Protein AF-0000000085015291 (afdb_homodimer)

Solvent-accessible surface area (backbone atoms only — not comparable to full-atom values): 8342 Å² total; per-residue (Å²): 113,34,34,35,34,38,40,34,44,64,43,84,97,44,61,33,33,41,42,30,50,43,38,29,27,64,47,64,68,58,47,53,53,50,48,53,52,46,45,69,76,42,70,86,45,49,72,48,78,32,71,50,66,62,79,36,67,34,80,80,44,94,76,51,50,62,44,77,47,46,60,71,72,67,107,114,34,33,34,33,40,40,35,44,62,44,84,98,44,60,34,32,39,42,32,51,44,37,29,29,64,47,63,68,58,47,53,52,51,48,54,53,48,46,69,75,42,68,87,44,50,71,49,78,33,71,48,67,62,79,38,66,32,79,78,43,95,75,51,50,64,47,76,46,46,59,69,70,66,109

Sequence (150 aa):
MIQIIVNAFVEEGKETAVVEVLFASADHEKVKAKYQELKIQYPDNYLAIYDLPLDTDLSSLPHYPSVAISKEEFNMIQIIVNAFVEEGKETAVVEVLFASADHEKVKAKYQELKIQYPDNYLAIYDLPLDTDLSSLPHYPSVAISKEEFN

Foldseek 3Di:
DKKWKWKWDDPPPDQDIDIDTDDMDPDVVVVVVVQVVVCVVCVPIDMDMADDDPPDDQVVDPDGDDDDDDSVRSD/DKKWKWKWDDPPPDQDIDIDTDDMDPDVVVVVVVQVVVCVVCVPIDMDMADDDPPDDQVVDPDGDDDDDDSVRSD

Organism: Streptococcus sanguinis (strain SK36) (NCBI:txid388919)

pLDDT: mean 96.14, std 4.22, range [75.31, 98.94]

Structure (mmCI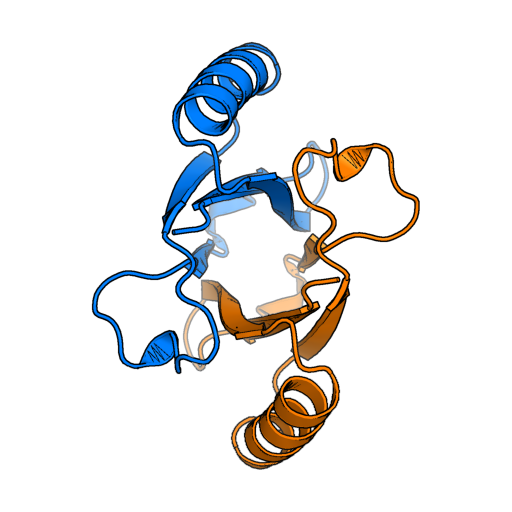F, N/CA/C/O backbone):
data_AF-0000000085015291-model_v1
#
loop_
_entity.id
_entity.type
_entity.pdbx_description
1 polymer 'Phosphoribosylaminoimidazole carboxylase'
#
loop_
_atom_site.group_PDB
_atom_site.id
_atom_site.type_symbol
_atom_site.label_atom_id
_atom_site.label_alt_id
_atom_site.label_comp_id
_atom_site.label_asym_id
_atom_site.label_entity_id
_atom_site.label_seq_id
_atom_site.pdbx_PDB_ins_code
_atom_site.Cartn_x
_atom_site.Cartn_y
_atom_site.Cartn_z
_atom_site.occupancy
_atom_site.B_iso_or_equiv
_atom_site.auth_seq_id
_atom_site.auth_comp_id
_atom_site.auth_asym_id
_atom_site.auth_atom_id
_atom_site.pdbx_PDB_model_num
ATOM 1 N N . MET A 1 1 ? 4.941 -18.094 -1.457 1 90.31 1 MET A N 1
ATOM 2 C CA . MET A 1 1 ? 4.359 -16.922 -0.796 1 90.31 1 MET A CA 1
ATOM 3 C C . MET A 1 1 ? 4.902 -15.633 -1.396 1 90.31 1 MET A C 1
ATOM 5 O O . MET A 1 1 ? 6.098 -15.516 -1.662 1 90.31 1 MET A O 1
ATOM 9 N N . ILE A 1 2 ? 4.047 -14.695 -1.753 1 97.44 2 ILE A N 1
ATOM 10 C CA . ILE A 1 2 ? 4.441 -13.453 -2.406 1 97.44 2 ILE A CA 1
ATOM 11 C C . ILE A 1 2 ? 4.863 -12.422 -1.356 1 97.44 2 ILE A C 1
ATOM 13 O O . ILE A 1 2 ? 4.293 -12.375 -0.265 1 97.44 2 ILE A O 1
ATOM 17 N N . GLN A 1 3 ? 5.875 -11.727 -1.653 1 98.62 3 GLN A N 1
ATOM 18 C CA . GLN A 1 3 ? 6.27 -10.562 -0.867 1 98.62 3 GLN A CA 1
ATOM 19 C C . GLN A 1 3 ? 6.223 -9.289 -1.706 1 98.62 3 GLN A C 1
ATOM 21 O O . GLN A 1 3 ? 6.434 -9.328 -2.92 1 98.62 3 GLN A O 1
ATOM 26 N N . ILE A 1 4 ? 5.938 -8.219 -1.014 1 98.88 4 IL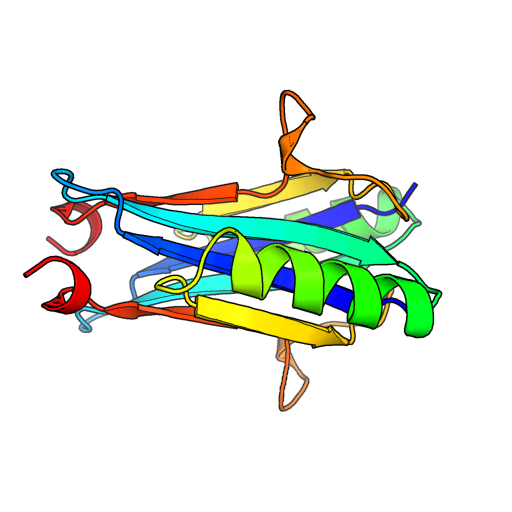E A N 1
ATOM 27 C CA . ILE A 1 4 ? 5.93 -6.922 -1.684 1 98.88 4 ILE A CA 1
ATOM 28 C C . ILE A 1 4 ? 6.863 -5.961 -0.955 1 98.88 4 ILE A C 1
ATOM 30 O O . ILE A 1 4 ? 7.168 -6.156 0.224 1 98.88 4 ILE A O 1
ATOM 34 N N . ILE A 1 5 ? 7.336 -4.961 -1.658 1 98.94 5 ILE A N 1
ATOM 35 C CA . ILE A 1 5 ? 8.086 -3.854 -1.074 1 98.94 5 ILE A CA 1
ATOM 36 C C . ILE A 1 5 ? 7.234 -2.586 -1.09 1 98.94 5 ILE A C 1
ATOM 38 O O . ILE A 1 5 ? 6.816 -2.127 -2.154 1 98.94 5 ILE A O 1
ATOM 42 N N . VAL A 1 6 ? 7.031 -2.088 0.075 1 98.88 6 VAL A N 1
ATOM 43 C CA . VAL A 1 6 ? 6.301 -0.836 0.243 1 98.88 6 VAL A CA 1
ATOM 44 C C . VAL A 1 6 ? 7.281 0.309 0.482 1 98.88 6 VAL A C 1
ATOM 46 O O . VAL A 1 6 ? 8.242 0.162 1.238 1 98.88 6 VAL A O 1
ATOM 49 N N . ASN A 1 7 ? 7.105 1.365 -0.195 1 98.75 7 ASN A N 1
ATOM 50 C CA . ASN A 1 7 ? 7.855 2.607 -0.062 1 98.75 7 ASN A CA 1
ATOM 51 C C . ASN A 1 7 ? 6.965 3.754 0.408 1 98.75 7 ASN A C 1
ATOM 53 O O . ASN A 1 7 ? 5.848 3.922 -0.085 1 98.75 7 ASN A O 1
ATOM 57 N N . ALA A 1 8 ? 7.375 4.488 1.383 1 98.38 8 ALA A N 1
ATOM 58 C CA . ALA A 1 8 ? 6.656 5.672 1.853 1 98.38 8 ALA A CA 1
ATOM 59 C C . ALA A 1 8 ? 7.605 6.852 2.035 1 98.38 8 ALA A C 1
ATOM 61 O O . ALA A 1 8 ? 8.727 6.688 2.529 1 98.38 8 ALA A O 1
ATOM 62 N N . PHE A 1 9 ? 7.145 8.008 1.61 1 97.19 9 PHE A N 1
ATOM 63 C CA . PHE A 1 9 ? 7.969 9.203 1.734 1 97.19 9 PHE A CA 1
ATOM 64 C C . PHE A 1 9 ? 7.113 10.461 1.637 1 97.19 9 PHE A C 1
ATOM 66 O O . PHE A 1 9 ? 6 10.422 1.11 1 97.19 9 PHE A O 1
ATOM 73 N N . VAL A 1 10 ? 7.672 11.5 2.191 1 95.62 10 VAL A N 1
ATOM 74 C CA . VAL A 1 10 ? 7.082 12.82 2 1 95.62 10 VAL A CA 1
ATOM 75 C C . VAL A 1 10 ? 7.773 13.531 0.837 1 95.62 10 VAL A C 1
ATOM 77 O O . VAL A 1 10 ? 9 13.617 0.798 1 95.62 10 VAL A O 1
ATOM 80 N N . GLU A 1 11 ? 6.953 13.961 -0.097 1 94.12 11 GLU A N 1
ATOM 81 C CA . GLU A 1 11 ? 7.535 14.68 -1.23 1 94.12 11 GLU A CA 1
ATOM 82 C C . GLU A 1 11 ? 8.227 15.961 -0.78 1 94.12 11 GLU A C 1
ATOM 84 O O . GLU A 1 11 ? 7.637 16.766 -0.056 1 94.12 11 GLU A O 1
ATOM 89 N N . GLU A 1 12 ? 9.422 16.031 -1.229 1 86.31 12 GLU A N 1
ATOM 90 C CA . GLU A 1 12 ? 10.195 17.203 -0.834 1 86.31 12 GLU A CA 1
ATOM 91 C C . GLU A 1 12 ? 9.523 18.484 -1.294 1 86.31 12 GLU A C 1
ATOM 93 O O . GLU A 1 12 ? 9.148 18.609 -2.461 1 86.31 12 GLU A O 1
ATOM 98 N N . GLY A 1 13 ? 9.391 19.422 -0.287 1 85.06 13 GLY A N 1
ATOM 99 C CA . GLY A 1 13 ? 8.852 20.734 -0.624 1 85.06 13 GLY A CA 1
ATOM 100 C C . GLY A 1 13 ? 7.34 20.734 -0.778 1 85.06 13 GLY A C 1
ATOM 101 O O . GLY A 1 13 ? 6.746 21.75 -1.123 1 85.06 13 GLY A O 1
ATOM 102 N N . LYS A 1 14 ? 6.902 19.562 -0.642 1 84.69 14 LYS A N 1
ATOM 103 C CA . LYS A 1 14 ? 5.449 19.469 -0.775 1 84.69 14 LYS A CA 1
ATOM 104 C 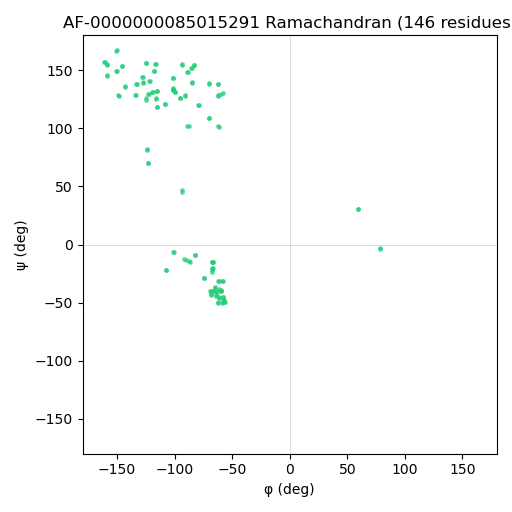C . LYS A 1 14 ? 4.809 18.984 0.525 1 84.69 14 LYS A C 1
ATOM 106 O O . LYS A 1 14 ? 5.504 18.516 1.427 1 84.69 14 LYS A O 1
ATOM 111 N N . GLU A 1 15 ? 3.541 19.328 0.711 1 92.31 15 GLU A N 1
ATOM 112 C CA . GLU A 1 15 ? 2.75 18.828 1.831 1 92.31 15 GLU A CA 1
ATOM 113 C C . GLU A 1 15 ? 1.973 17.578 1.442 1 92.31 15 GLU A C 1
ATOM 115 O O . GLU A 1 15 ? 0.764 17.484 1.667 1 92.31 15 GLU A O 1
ATOM 120 N N . THR A 1 16 ? 2.719 16.719 0.807 1 96.38 16 THR A N 1
ATOM 121 C CA . THR A 1 16 ? 2.115 15.484 0.327 1 96.38 16 THR A CA 1
ATOM 122 C C . THR A 1 16 ? 3.004 14.281 0.649 1 96.38 16 THR A C 1
ATOM 124 O O . THR A 1 16 ? 4.219 14.336 0.459 1 96.38 16 THR A O 1
ATOM 127 N N . ALA A 1 17 ? 2.463 13.281 1.245 1 97 17 ALA A N 1
ATOM 128 C CA . ALA A 1 17 ? 3.125 11.992 1.44 1 97 17 ALA A CA 1
ATOM 129 C C . ALA A 1 17 ? 2.635 10.969 0.422 1 97 17 ALA A C 1
ATOM 131 O O . ALA A 1 17 ? 1.478 11 -0.001 1 97 17 ALA A O 1
ATOM 132 N N . VAL A 1 18 ? 3.527 10.133 -0.037 1 97.62 18 VAL A N 1
ATOM 133 C CA . VAL A 1 18 ? 3.182 9.078 -0.982 1 97.62 18 VAL A CA 1
ATOM 134 C C . VAL A 1 18 ? 3.49 7.711 -0.367 1 97.62 18 VAL A C 1
ATOM 136 O O . VAL A 1 18 ? 4.535 7.527 0.26 1 97.62 18 VAL A O 1
ATOM 139 N N . VAL A 1 19 ? 2.52 6.766 -0.435 1 98.5 19 VAL A N 1
ATOM 140 C CA . VAL A 1 19 ? 2.709 5.352 -0.12 1 98.5 19 VAL A CA 1
ATOM 141 C C . VAL A 1 19 ? 2.482 4.508 -1.371 1 98.5 19 VAL A C 1
ATOM 143 O O . VAL A 1 19 ? 1.451 4.637 -2.037 1 98.5 19 VAL A O 1
ATOM 146 N N . GLU A 1 20 ? 3.445 3.707 -1.695 1 98.81 20 GLU A N 1
ATOM 147 C CA . GLU A 1 20 ? 3.34 2.953 -2.941 1 98.81 20 GLU A CA 1
ATOM 148 C C . GLU A 1 20 ? 3.98 1.574 -2.807 1 98.81 20 GLU A C 1
ATOM 150 O O . GLU A 1 20 ? 4.84 1.363 -1.947 1 98.81 20 GLU A O 1
ATOM 155 N N . VAL A 1 21 ? 3.533 0.623 -3.578 1 98.81 21 VAL A N 1
ATOM 156 C CA . VAL A 1 21 ? 4.195 -0.662 -3.771 1 98.81 21 VAL A CA 1
ATOM 157 C C . VAL A 1 21 ? 5.152 -0.578 -4.961 1 98.81 21 VAL A C 1
ATOM 159 O O . VAL A 1 21 ? 4.75 -0.195 -6.062 1 98.81 21 VAL A O 1
ATOM 162 N N . LEU A 1 22 ? 6.445 -0.981 -4.746 1 98.81 22 LEU A N 1
ATOM 163 C CA . LEU A 1 22 ? 7.418 -0.776 -5.812 1 98.81 22 LEU A CA 1
ATOM 164 C C . LEU A 1 22 ? 7.785 -2.1 -6.477 1 98.81 22 LEU A C 1
ATOM 166 O O . LEU A 1 22 ? 8.312 -2.115 -7.594 1 98.81 22 LEU A O 1
ATOM 170 N N . PHE A 1 23 ? 7.562 -3.184 -5.742 1 98.88 23 PHE A N 1
ATOM 171 C CA . PHE A 1 23 ? 7.98 -4.488 -6.242 1 98.88 23 PHE A CA 1
ATOM 172 C C . PHE A 1 23 ? 7.203 -5.605 -5.559 1 98.88 23 PHE A C 1
ATOM 174 O O . PHE A 1 23 ? 6.801 -5.473 -4.402 1 98.88 23 PHE A O 1
ATOM 181 N N . ALA A 1 24 ? 6.941 -6.629 -6.301 1 98.75 24 ALA A N 1
ATOM 182 C CA . ALA A 1 24 ? 6.293 -7.836 -5.793 1 98.75 24 ALA A CA 1
ATOM 183 C C . ALA A 1 24 ? 6.863 -9.086 -6.461 1 98.75 24 ALA A C 1
ATOM 185 O O . ALA A 1 24 ? 7.129 -9.094 -7.664 1 98.75 24 ALA A O 1
ATOM 186 N N . SER A 1 25 ? 7.125 -10.109 -5.641 1 98.75 25 SER A N 1
ATOM 187 C CA . SER A 1 25 ? 7.637 -11.359 -6.195 1 98.75 25 SER A CA 1
ATOM 188 C C . SER A 1 25 ? 7.375 -12.523 -5.254 1 98.75 25 SER A C 1
ATOM 190 O O . SER A 1 25 ? 7.238 -12.336 -4.043 1 98.75 25 SER A O 1
ATOM 192 N N . ALA A 1 26 ? 7.301 -13.773 -5.859 1 98.12 26 ALA A N 1
ATOM 193 C CA . ALA A 1 26 ? 7.277 -14.992 -5.062 1 98.12 26 ALA A CA 1
ATOM 194 C C . ALA A 1 26 ? 8.695 -15.469 -4.742 1 98.12 26 ALA A C 1
ATOM 196 O O . ALA A 1 26 ? 8.883 -16.375 -3.92 1 98.12 26 ALA A O 1
ATOM 197 N N . ASP A 1 27 ? 9.641 -14.938 -5.438 1 98.44 27 ASP A N 1
ATOM 198 C CA . ASP A 1 27 ? 11.047 -15.25 -5.207 1 98.44 27 ASP A CA 1
ATOM 199 C C . ASP A 1 27 ? 11.648 -14.336 -4.145 1 98.44 27 ASP A C 1
ATOM 201 O O . ASP A 1 27 ? 12.023 -13.195 -4.441 1 98.44 27 ASP A O 1
ATOM 205 N N . HIS A 1 28 ? 11.789 -14.852 -2.975 1 97.75 28 HIS A N 1
ATOM 206 C CA . HIS A 1 28 ? 12.227 -14.062 -1.825 1 97.75 28 HIS A CA 1
ATOM 207 C C . HIS A 1 28 ? 13.625 -13.5 -2.041 1 97.75 28 HIS A C 1
ATOM 209 O O . HIS A 1 28 ? 13.945 -12.414 -1.55 1 97.75 28 HIS A O 1
ATOM 215 N N . GLU A 1 29 ? 14.453 -14.203 -2.764 1 98.31 29 GLU A N 1
ATOM 216 C CA . GLU A 1 29 ? 15.789 -13.695 -3.053 1 98.31 29 GLU A CA 1
ATOM 217 C C . GLU A 1 29 ? 15.727 -12.461 -3.945 1 98.31 29 GLU A C 1
ATOM 219 O O . GLU A 1 29 ? 16.516 -11.523 -3.773 1 98.31 29 GLU A O 1
ATOM 224 N N . LYS A 1 30 ? 14.836 -12.484 -4.914 1 98.38 30 LYS A N 1
ATOM 225 C CA . LYS A 1 30 ? 14.656 -11.312 -5.773 1 98.38 30 LYS A CA 1
ATOM 226 C C . LYS A 1 30 ? 14.148 -10.117 -4.973 1 98.38 30 LYS A C 1
ATOM 228 O O . LYS A 1 30 ? 14.57 -8.984 -5.211 1 98.38 30 LYS A O 1
ATOM 233 N N . VAL A 1 31 ? 13.266 -10.359 -4.082 1 98.75 31 VAL A N 1
ATOM 234 C CA . VAL A 1 31 ? 12.727 -9.289 -3.252 1 98.75 31 VAL A CA 1
ATOM 235 C C . VAL A 1 31 ? 13.844 -8.664 -2.42 1 98.75 31 VAL A C 1
ATOM 237 O O . VAL A 1 31 ? 13.969 -7.441 -2.355 1 98.75 31 VAL A O 1
ATOM 240 N N . LYS A 1 32 ? 14.57 -9.523 -1.774 1 98.44 32 LYS A N 1
ATOM 241 C CA . LYS A 1 32 ? 15.672 -9.039 -0.939 1 98.44 32 LYS A CA 1
ATOM 242 C C . LYS A 1 32 ? 16.656 -8.211 -1.754 1 98.44 32 LYS A C 1
ATOM 244 O O . LYS A 1 32 ? 17.109 -7.16 -1.302 1 98.44 32 LYS A O 1
ATOM 249 N N . ALA A 1 33 ? 17.062 -8.672 -2.85 1 98.56 33 ALA A N 1
ATOM 250 C CA . ALA A 1 33 ? 17.984 -7.949 -3.719 1 98.56 33 ALA A CA 1
ATOM 251 C C . ALA A 1 33 ? 17.422 -6.59 -4.113 1 98.56 33 ALA A C 1
ATOM 253 O O . ALA A 1 33 ? 18.125 -5.578 -4.062 1 98.56 33 ALA A O 1
ATOM 254 N N . LYS A 1 34 ? 16.188 -6.582 -4.578 1 98.69 34 LYS A N 1
ATOM 255 C CA . LYS A 1 34 ? 15.555 -5.328 -4.965 1 98.69 34 LYS A CA 1
ATOM 256 C C . LYS A 1 34 ? 15.445 -4.375 -3.779 1 98.69 34 LYS A C 1
ATOM 258 O O . LYS A 1 34 ? 15.602 -3.164 -3.936 1 98.69 34 LYS A O 1
ATOM 263 N N . TYR A 1 35 ? 15.148 -4.945 -2.621 1 98.81 35 TYR A N 1
ATOM 264 C CA . TYR A 1 35 ? 15.062 -4.145 -1.406 1 98.81 35 TYR A CA 1
ATOM 265 C C . TYR A 1 35 ? 16.375 -3.42 -1.14 1 98.81 35 TYR A C 1
ATOM 267 O O . TYR A 1 35 ? 16.391 -2.229 -0.814 1 98.81 35 TYR A O 1
ATOM 275 N N . GLN A 1 36 ? 17.422 -4.094 -1.261 1 98.62 36 GLN A N 1
ATOM 276 C CA . GLN A 1 36 ? 18.734 -3.486 -1.047 1 98.62 36 GLN A CA 1
ATOM 277 C C . GLN A 1 36 ? 19.016 -2.393 -2.076 1 98.62 36 GLN A C 1
ATOM 279 O O . GLN A 1 36 ? 19.531 -1.327 -1.734 1 98.62 36 GLN A O 1
ATOM 284 N N . GLU A 1 37 ? 18.703 -2.648 -3.27 1 98.56 37 GLU A N 1
ATOM 285 C CA . GLU A 1 37 ? 18.844 -1.634 -4.312 1 98.56 37 GLU A CA 1
ATOM 286 C C . GLU A 1 37 ? 18.047 -0.376 -3.965 1 98.56 37 GLU A C 1
ATOM 288 O O . GLU A 1 37 ? 18.562 0.739 -4.086 1 98.56 37 GLU A O 1
ATOM 293 N N . LEU A 1 38 ? 16.828 -0.582 -3.617 1 98.69 38 LEU A N 1
ATOM 294 C CA . LEU A 1 38 ? 15.93 0.533 -3.326 1 98.69 38 LEU A CA 1
ATOM 295 C C . LEU A 1 38 ? 16.406 1.298 -2.092 1 98.69 38 LEU A C 1
ATOM 297 O O . LEU A 1 38 ? 16.266 2.521 -2.029 1 98.69 38 LEU A O 1
ATOM 301 N N . LYS A 1 39 ? 16.922 0.581 -1.116 1 98.31 39 LYS A N 1
ATOM 302 C CA . LYS A 1 39 ? 17.453 1.239 0.072 1 98.31 39 LYS A CA 1
ATOM 303 C C . LYS A 1 39 ? 18.578 2.199 -0.293 1 98.31 39 LYS A C 1
ATOM 305 O O . LYS A 1 39 ? 18.734 3.254 0.329 1 98.31 39 LYS A O 1
ATOM 310 N N . ILE A 1 40 ? 19.406 1.822 -1.188 1 98.25 40 ILE A N 1
ATOM 311 C CA . ILE A 1 40 ? 20.5 2.67 -1.653 1 98.25 40 ILE A CA 1
ATOM 312 C C . ILE A 1 40 ? 19.938 3.857 -2.432 1 98.25 40 ILE A C 1
ATOM 314 O O . ILE A 1 40 ? 20.375 4.992 -2.26 1 98.25 40 ILE A O 1
ATOM 318 N N . GLN A 1 41 ? 18.984 3.625 -3.26 1 97.38 41 GLN A N 1
ATOM 319 C CA . GLN A 1 41 ? 18.391 4.637 -4.125 1 97.38 41 GLN A CA 1
ATOM 320 C C . GLN A 1 41 ? 17.578 5.652 -3.312 1 97.38 41 GLN A C 1
ATOM 322 O O . GLN A 1 41 ? 17.547 6.836 -3.658 1 97.38 41 GLN A O 1
ATOM 327 N N . TYR A 1 42 ? 16.875 5.172 -2.332 1 97.44 42 TYR A N 1
ATOM 328 C CA . TYR A 1 42 ? 16.016 6.016 -1.517 1 97.44 42 TYR A CA 1
ATOM 329 C C . TYR A 1 42 ? 16.375 5.918 -0.042 1 97.44 42 TYR A C 1
ATOM 331 O O . TYR A 1 42 ? 15.586 5.453 0.777 1 97.44 42 TYR A O 1
ATOM 339 N N . PRO A 1 43 ? 17.484 6.43 0.379 1 96.62 43 PRO A N 1
ATOM 340 C CA . PRO A 1 43 ? 18.016 6.223 1.73 1 96.62 43 PRO A CA 1
ATOM 341 C C . PRO A 1 43 ? 17.156 6.883 2.807 1 96.62 43 PRO A C 1
ATOM 343 O O . PRO A 1 43 ? 17.172 6.457 3.965 1 96.62 43 PRO A O 1
ATOM 346 N N . ASP A 1 44 ? 16.391 7.836 2.51 1 95.56 44 ASP A N 1
ATOM 347 C CA . ASP A 1 44 ? 15.633 8.578 3.516 1 95.56 44 ASP A CA 1
ATOM 348 C C . ASP A 1 44 ? 14.18 8.125 3.559 1 95.56 44 ASP A C 1
ATOM 350 O O . ASP A 1 44 ? 13.406 8.578 4.41 1 95.56 44 ASP A O 1
ATOM 354 N N . ASN A 1 45 ? 13.789 7.262 2.637 1 97.38 45 ASN A N 1
ATOM 355 C CA . ASN A 1 45 ? 12.406 6.793 2.598 1 97.38 45 ASN A CA 1
ATOM 356 C C . ASN A 1 45 ? 12.18 5.637 3.564 1 97.38 45 ASN A C 1
ATOM 358 O O . ASN A 1 45 ? 13.141 5.043 4.066 1 97.38 45 ASN A O 1
ATOM 362 N N . TYR A 1 46 ? 10.938 5.543 3.961 1 98.12 46 TYR A N 1
ATOM 363 C CA . TYR A 1 46 ? 10.555 4.32 4.66 1 98.12 46 TYR A CA 1
ATOM 364 C C . TYR A 1 46 ? 10.312 3.18 3.678 1 98.12 46 TYR A C 1
ATOM 366 O O . TYR A 1 46 ? 9.461 3.289 2.793 1 98.12 46 TYR A O 1
ATOM 374 N N . LEU A 1 47 ? 11.117 2.08 3.85 1 98.62 47 LEU A N 1
ATOM 375 C CA . LEU A 1 47 ? 10.969 0.869 3.051 1 98.62 47 LEU A CA 1
ATOM 376 C C . LEU A 1 47 ? 10.711 -0.341 3.941 1 98.62 47 LEU A C 1
ATOM 378 O O . LEU A 1 47 ? 11.312 -0.475 5.008 1 98.62 47 LEU A O 1
ATOM 382 N N . ALA A 1 48 ? 9.82 -1.222 3.49 1 98.44 48 ALA A N 1
ATOM 383 C CA . ALA A 1 48 ? 9.539 -2.436 4.254 1 98.44 48 ALA A CA 1
ATOM 384 C C . ALA A 1 48 ? 9.125 -3.578 3.33 1 98.44 48 ALA A C 1
ATOM 386 O O . ALA A 1 48 ? 8.508 -3.35 2.287 1 98.44 48 ALA A O 1
ATOM 387 N N . ILE A 1 49 ? 9.453 -4.746 3.746 1 98.69 49 ILE A N 1
ATOM 388 C CA . ILE A 1 49 ? 9 -5.957 3.07 1 98.69 49 ILE A CA 1
ATOM 389 C C . ILE A 1 49 ? 7.836 -6.574 3.846 1 98.69 49 ILE A C 1
ATOM 391 O O . ILE A 1 49 ? 7.895 -6.695 5.074 1 98.69 49 ILE A O 1
ATOM 395 N N . TYR A 1 50 ? 6.812 -6.949 3.111 1 98.56 50 TYR A N 1
ATOM 396 C CA . TYR A 1 50 ? 5.68 -7.629 3.736 1 98.56 50 TYR A CA 1
ATOM 397 C C . TYR A 1 50 ? 5.355 -8.93 3.008 1 98.56 50 TYR A C 1
ATOM 399 O O . TYR A 1 50 ? 5.422 -8.992 1.777 1 98.56 50 TYR A O 1
ATOM 407 N N . ASP A 1 51 ? 4.953 -9.93 3.791 1 97.69 51 ASP A N 1
ATOM 408 C CA . ASP A 1 51 ? 4.273 -11.078 3.201 1 97.69 51 ASP A CA 1
ATOM 409 C C . ASP A 1 51 ? 2.879 -10.695 2.707 1 97.69 51 ASP A C 1
ATOM 411 O O . ASP A 1 51 ? 2.164 -9.945 3.371 1 97.69 51 ASP A O 1
ATOM 415 N N . LEU A 1 52 ? 2.572 -11.227 1.537 1 98.25 52 LEU A N 1
ATOM 416 C CA . LEU A 1 52 ? 1.259 -10.953 0.964 1 98.25 52 LEU A CA 1
ATOM 417 C C . LEU A 1 52 ? 0.516 -12.25 0.659 1 98.25 52 LEU A C 1
ATOM 419 O O . LEU A 1 52 ? 0.494 -12.703 -0.488 1 98.25 52 LEU A O 1
ATOM 423 N N . PRO A 1 53 ? -0.133 -12.859 1.702 1 97.5 53 PRO A N 1
ATOM 424 C CA . PRO A 1 53 ? -0.952 -14.039 1.422 1 97.5 53 PRO A CA 1
ATOM 425 C C . PRO A 1 53 ? -2.121 -13.734 0.486 1 97.5 53 PRO A C 1
ATOM 427 O O . PRO A 1 53 ? -2.764 -12.695 0.613 1 97.5 53 PRO A O 1
ATOM 430 N N . LEU A 1 54 ? -2.383 -14.609 -0.441 1 97.94 54 LEU A N 1
ATOM 431 C CA . LEU A 1 54 ? -3.477 -14.445 -1.394 1 97.94 54 LEU A CA 1
ATOM 432 C C . LEU A 1 54 ? -4.785 -14.969 -0.814 1 97.94 54 LEU A C 1
ATOM 434 O O . LEU A 1 54 ? -4.777 -15.844 0.061 1 97.94 54 LEU A O 1
ATOM 438 N N . ASP A 1 55 ? -5.828 -14.398 -1.269 1 98.06 55 ASP A N 1
ATOM 439 C CA . ASP A 1 55 ? -7.176 -14.867 -0.96 1 98.06 55 ASP A CA 1
ATOM 440 C C . ASP A 1 55 ? -7.434 -14.844 0.545 1 98.06 55 ASP A C 1
ATOM 442 O O . ASP A 1 55 ? -8.102 -15.734 1.078 1 98.06 55 ASP A O 1
ATOM 446 N N . THR A 1 56 ? -6.801 -13.922 1.207 1 97.69 56 THR A N 1
ATOM 447 C CA . THR A 1 56 ? -6.879 -13.773 2.656 1 97.69 56 THR A CA 1
ATOM 448 C C . THR A 1 56 ? -7.25 -12.344 3.039 1 97.69 56 THR A C 1
ATOM 450 O O . THR A 1 56 ? -6.754 -11.391 2.439 1 97.69 56 THR A O 1
ATOM 453 N N . ASP A 1 57 ? -8.117 -12.25 4.035 1 96.94 57 ASP A N 1
ATOM 454 C CA . ASP A 1 57 ? -8.336 -10.945 4.645 1 96.94 57 ASP A CA 1
ATOM 455 C C . ASP A 1 57 ? -7.121 -10.5 5.449 1 96.94 57 ASP A C 1
ATOM 457 O O . ASP A 1 57 ? -6.914 -10.945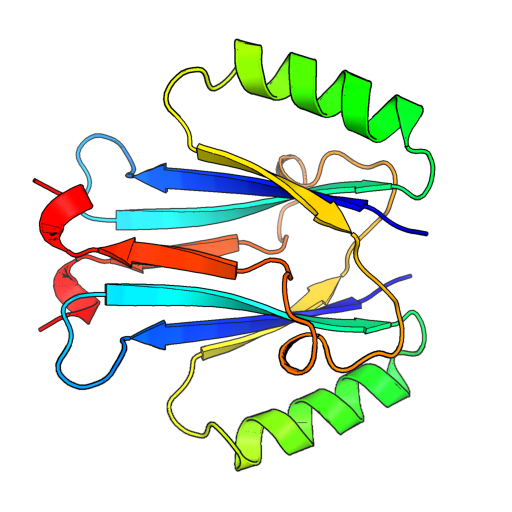 6.578 1 96.94 57 ASP A O 1
ATOM 461 N N . LEU A 1 58 ? -6.48 -9.562 4.941 1 97.81 58 LEU A N 1
ATOM 462 C CA . LEU A 1 58 ? -5.195 -9.211 5.531 1 97.81 58 LEU A CA 1
ATOM 463 C C . LEU A 1 58 ? -5.387 -8.469 6.852 1 97.81 58 LEU A C 1
ATOM 465 O O . LEU A 1 58 ? -4.512 -8.508 7.723 1 97.81 58 LEU A O 1
ATOM 469 N N . SER A 1 59 ? -6.488 -7.781 6.957 1 95.38 59 SER A N 1
ATOM 470 C CA . SER A 1 59 ? -6.711 -6.988 8.164 1 95.38 59 SER A CA 1
ATOM 471 C C . SER A 1 59 ? -6.898 -7.883 9.383 1 95.38 59 SER A C 1
ATOM 473 O O . SER A 1 59 ? -6.871 -7.402 10.516 1 95.38 59 SER A O 1
ATOM 475 N N . SER A 1 60 ? -7.137 -9.18 9.156 1 94.88 60 SER A N 1
ATOM 476 C CA . SER A 1 60 ? -7.293 -10.133 10.25 1 94.88 60 SER A CA 1
ATOM 477 C C . SER A 1 60 ? -5.941 -10.617 10.766 1 94.88 60 SER A C 1
ATOM 479 O O . SER A 1 60 ? -5.867 -11.281 11.797 1 94.88 60 SER A O 1
ATOM 481 N N . LEU A 1 61 ? -4.836 -10.305 10.102 1 94.56 61 LEU A N 1
ATOM 482 C CA . LEU A 1 61 ? -3.484 -10.719 10.469 1 94.56 61 LEU A CA 1
ATOM 483 C C . LEU A 1 61 ? -2.846 -9.719 11.422 1 94.56 61 LEU A C 1
ATOM 485 O O . LEU A 1 61 ? -3.158 -8.523 11.375 1 94.56 61 LEU A O 1
ATOM 489 N N . PRO A 1 62 ? -2.029 -10.258 12.234 1 92.25 62 PRO A N 1
ATOM 490 C CA . PRO A 1 62 ? -1.341 -9.344 13.148 1 92.25 62 PRO A CA 1
ATOM 491 C C . PRO A 1 62 ? -0.487 -8.312 12.406 1 92.25 62 PRO A C 1
ATOM 493 O O . PRO A 1 62 ? -0.397 -7.16 12.836 1 92.25 62 PRO A O 1
ATOM 496 N N . HIS A 1 63 ? 0.245 -8.742 11.461 1 92.88 63 HIS A N 1
ATOM 497 C CA . HIS A 1 63 ? 1.086 -7.859 10.664 1 92.88 63 HIS A CA 1
ATOM 498 C C . HIS A 1 63 ? 0.785 -8.008 9.172 1 92.88 63 HIS A C 1
ATOM 500 O O . HIS A 1 63 ? 0.765 -9.125 8.648 1 92.88 63 HIS A O 1
ATOM 506 N N . TYR A 1 64 ? 0.511 -6.93 8.594 1 97.25 64 TYR A N 1
ATOM 507 C CA . TYR A 1 64 ? 0.21 -6.902 7.168 1 97.25 64 TYR A CA 1
ATOM 508 C C . TYR A 1 64 ? 0.607 -5.566 6.547 1 97.25 64 TYR A C 1
ATOM 510 O O . TYR A 1 64 ? 0.979 -4.633 7.262 1 97.25 64 TYR A O 1
ATOM 518 N N . PRO A 1 65 ? 0.664 -5.41 5.191 1 97.88 65 PRO A N 1
ATOM 519 C CA . PRO A 1 65 ? 1.109 -4.16 4.57 1 97.88 65 PRO A CA 1
ATOM 520 C C . PRO A 1 65 ? 0.212 -2.975 4.922 1 97.88 65 PRO A C 1
ATOM 522 O O . PRO A 1 65 ? -0.849 -2.799 4.316 1 97.88 65 PRO A O 1
ATOM 525 N N . SER A 1 66 ? 0.671 -2.193 5.848 1 98.38 66 SER A N 1
ATOM 526 C CA . SER A 1 66 ? -0.015 -1.006 6.344 1 98.38 66 SER A CA 1
ATOM 527 C C . SER A 1 66 ? 0.979 0.066 6.781 1 98.38 66 SER A C 1
ATOM 529 O O . SER A 1 66 ? 1.922 -0.22 7.523 1 98.38 66 SER A O 1
ATOM 531 N N . VAL A 1 67 ? 0.789 1.267 6.262 1 97.94 67 VAL A N 1
ATOM 532 C CA . VAL A 1 67 ? 1.664 2.387 6.594 1 97.94 67 VAL A CA 1
ATOM 533 C C . VAL A 1 67 ? 0.84 3.531 7.18 1 97.94 67 VAL A C 1
ATOM 535 O O . VAL A 1 67 ? -0.191 3.912 6.621 1 97.94 67 VAL A O 1
ATOM 538 N N . ALA A 1 68 ? 1.254 4.016 8.289 1 96.44 68 ALA A N 1
ATOM 539 C CA . ALA A 1 68 ? 0.648 5.184 8.922 1 96.44 68 ALA A CA 1
ATOM 540 C C . ALA A 1 68 ? 1.463 6.441 8.641 1 96.44 68 ALA A C 1
ATOM 542 O O . ALA A 1 68 ? 2.691 6.434 8.75 1 96.44 68 ALA A O 1
ATOM 543 N N . ILE A 1 69 ? 0.758 7.477 8.211 1 95.75 69 ILE A N 1
ATOM 544 C CA . ILE A 1 69 ? 1.351 8.789 7.988 1 95.75 69 ILE A CA 1
ATOM 545 C C . ILE A 1 69 ? 0.752 9.797 8.969 1 95.75 69 ILE A C 1
ATOM 547 O O . ILE A 1 69 ? -0.452 10.062 8.938 1 95.75 69 ILE A O 1
ATOM 551 N N . SER A 1 70 ? 1.561 10.328 9.75 1 93.38 70 SER A N 1
ATOM 552 C CA . SER A 1 70 ? 1.088 11.344 10.688 1 93.38 70 SER A CA 1
ATOM 553 C C . SER A 1 70 ? 1.253 12.75 10.117 1 93.38 70 SER A C 1
ATOM 555 O O . SER A 1 70 ? 2.137 12.984 9.289 1 93.38 70 SER A O 1
ATOM 557 N N . LYS A 1 71 ? 0.399 13.617 10.641 1 90.5 71 LYS A N 1
ATOM 558 C CA . LYS A 1 71 ? 0.467 15.016 10.219 1 90.5 71 LYS A CA 1
ATOM 559 C C . LYS A 1 71 ? 1.846 15.602 10.492 1 90.5 71 LYS A C 1
ATOM 561 O O . LYS A 1 71 ? 2.322 16.453 9.734 1 90.5 71 LYS A O 1
ATOM 566 N N . GLU A 1 72 ? 2.436 15.141 11.484 1 89.81 72 GLU A N 1
ATOM 567 C CA . GLU A 1 72 ? 3.717 15.68 11.922 1 89.81 72 GLU A CA 1
ATOM 568 C C . GLU A 1 72 ? 4.816 15.391 10.906 1 89.81 72 GLU A C 1
ATOM 570 O O . GLU A 1 72 ? 5.871 16.031 10.922 1 89.81 72 GLU A O 1
ATOM 575 N N . GLU A 1 73 ? 4.641 14.445 10.055 1 88.38 73 GLU A N 1
ATOM 576 C CA . GLU A 1 73 ? 5.648 14.07 9.062 1 88.38 73 GLU A CA 1
ATOM 577 C C . GLU A 1 73 ? 5.859 15.18 8.039 1 88.38 73 GLU A C 1
ATOM 579 O O . GLU A 1 73 ? 6.859 15.18 7.316 1 88.38 73 GLU A O 1
ATOM 584 N N . PHE A 1 74 ? 5 16.094 7.988 1 86.81 74 PHE A N 1
ATOM 585 C CA . PHE A 1 74 ? 5.078 17.156 6.988 1 86.81 74 PHE A CA 1
ATOM 586 C C . PHE A 1 74 ? 5.855 18.344 7.527 1 86.81 74 PHE A C 1
ATOM 588 O O . PHE A 1 74 ? 6.082 19.328 6.805 1 86.81 74 PHE A O 1
ATOM 595 N N . ASN A 1 75 ? 6.102 18.375 8.789 1 75.62 75 ASN A N 1
ATOM 596 C CA . ASN A 1 75 ? 6.773 19.531 9.398 1 75.62 75 ASN A CA 1
ATOM 597 C C . ASN A 1 75 ? 8.289 19.375 9.352 1 75.62 75 ASN A C 1
ATOM 599 O O . ASN A 1 75 ? 8.812 18.25 9.391 1 75.62 75 ASN A O 1
ATOM 603 N N . MET B 1 1 ? -2.83 -12.891 -13.43 1 90 1 MET B N 1
ATOM 604 C CA . MET B 1 1 ? -2.363 -11.602 -12.938 1 90 1 MET B CA 1
ATOM 605 C C . MET B 1 1 ? -2.992 -11.273 -11.586 1 90 1 MET B C 1
ATOM 607 O O . MET B 1 1 ? -4.184 -11.508 -11.383 1 90 1 MET B O 1
ATOM 611 N N . ILE B 1 2 ? -2.209 -10.867 -10.594 1 97.5 2 ILE B N 1
ATOM 612 C CA . ILE B 1 2 ? -2.684 -10.609 -9.242 1 97.5 2 ILE B CA 1
ATOM 613 C C . ILE B 1 2 ? -3.225 -9.188 -9.148 1 97.5 2 ILE B C 1
ATOM 615 O O . ILE B 1 2 ? -2.705 -8.273 -9.797 1 97.5 2 ILE B O 1
ATOM 619 N N . GLN B 1 3 ? -4.285 -9.055 -8.461 1 98.62 3 GLN B N 1
ATOM 620 C CA . GLN B 1 3 ? -4.801 -7.742 -8.086 1 98.62 3 GLN B CA 1
ATOM 621 C C . GLN B 1 3 ? -4.824 -7.57 -6.57 1 98.62 3 GLN B C 1
ATOM 623 O O . GLN B 1 3 ? -4.977 -8.547 -5.832 1 98.62 3 GLN B O 1
ATOM 628 N N . ILE B 1 4 ? -4.648 -6.336 -6.188 1 98.88 4 ILE B N 1
ATOM 629 C CA . ILE B 1 4 ? -4.723 -6.023 -4.766 1 98.88 4 ILE B CA 1
ATOM 630 C C . ILE B 1 4 ? -5.762 -4.93 -4.527 1 98.88 4 ILE B C 1
ATOM 632 O O . ILE B 1 4 ? -6.094 -4.172 -5.445 1 98.88 4 ILE B O 1
ATOM 636 N N . ILE B 1 5 ? -6.293 -4.871 -3.334 1 98.94 5 ILE B N 1
ATOM 637 C CA . ILE B 1 5 ? -7.156 -3.783 -2.891 1 98.94 5 ILE B CA 1
ATOM 638 C C . ILE B 1 5 ? -6.418 -2.914 -1.875 1 98.94 5 ILE B C 1
ATOM 640 O O . ILE B 1 5 ? -6 -3.4 -0.821 1 98.94 5 ILE B O 1
ATOM 644 N N . VAL B 1 6 ? -6.305 -1.684 -2.234 1 98.88 6 VAL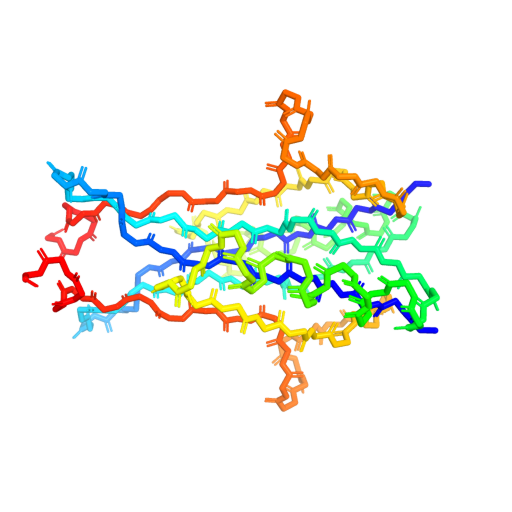 B N 1
ATOM 645 C CA . VAL B 1 6 ? -5.688 -0.694 -1.356 1 98.88 6 VAL B CA 1
ATOM 646 C C . VAL B 1 6 ? -6.773 0.133 -0.669 1 98.88 6 VAL B C 1
ATOM 648 O O . VAL B 1 6 ? -7.75 0.535 -1.303 1 98.88 6 VAL B O 1
ATOM 651 N N . ASN B 1 7 ? -6.66 0.303 0.582 1 98.75 7 ASN B N 1
ATOM 652 C CA . ASN B 1 7 ? -7.516 1.134 1.422 1 98.75 7 ASN B CA 1
ATOM 653 C C . ASN B 1 7 ? -6.742 2.299 2.031 1 98.75 7 ASN B C 1
ATOM 655 O O . ASN B 1 7 ? -5.621 2.119 2.518 1 98.75 7 ASN B O 1
ATOM 659 N N . ALA B 1 8 ? -7.254 3.477 1.959 1 98.38 8 ALA B N 1
ATOM 660 C CA . ALA B 1 8 ? -6.656 4.648 2.592 1 98.38 8 ALA B CA 1
ATOM 661 C C . ALA B 1 8 ? -7.711 5.461 3.342 1 98.38 8 ALA B C 1
ATOM 663 O O . ALA B 1 8 ? -8.828 5.641 2.855 1 98.38 8 ALA B O 1
ATOM 664 N N . PHE B 1 9 ? -7.32 5.91 4.508 1 97.19 9 PHE B N 1
ATOM 665 C CA . PHE B 1 9 ? -8.25 6.695 5.316 1 97.19 9 PHE B CA 1
ATOM 666 C C . PHE B 1 9 ? -7.5 7.492 6.375 1 97.19 9 PHE B C 1
ATOM 668 O O . PHE B 1 9 ? -6.367 7.16 6.73 1 97.19 9 PHE B O 1
ATOM 675 N N . VAL B 1 10 ? -8.172 8.539 6.797 1 95.56 10 VAL B N 1
ATOM 676 C CA . VAL B 1 10 ? -7.691 9.281 7.957 1 95.56 10 VAL B CA 1
ATOM 677 C C . VAL B 1 10 ? -8.398 8.789 9.219 1 95.56 10 VAL B C 1
ATOM 679 O O . VAL B 1 10 ? -9.625 8.703 9.258 1 95.56 10 VAL B O 1
ATOM 682 N N . GLU B 1 11 ? -7.566 8.414 10.195 1 94 11 GLU B N 1
ATOM 683 C CA . GLU B 1 11 ? -8.164 7.949 11.445 1 94 11 GLU B CA 1
ATOM 684 C C . GLU B 1 11 ? -8.977 9.055 12.109 1 94 11 GLU B C 1
ATOM 686 O O . GLU B 1 11 ? -8.484 10.172 12.289 1 94 11 GLU B O 1
ATOM 691 N N . GLU B 1 12 ? -10.164 8.664 12.383 1 86.5 12 GLU B N 1
ATOM 692 C CA . GLU B 1 12 ? -11.047 9.656 13 1 86.5 12 GLU B CA 1
ATOM 693 C C . GLU B 1 12 ? -10.461 10.18 14.305 1 86.5 12 GLU B C 1
ATOM 695 O O . GLU B 1 12 ? -10.062 9.391 15.172 1 86.5 12 GLU B O 1
ATOM 700 N N . GLY B 1 13 ? -10.445 11.547 14.391 1 84.81 13 GLY B N 1
ATOM 701 C CA . GLY B 1 13 ? -10 12.164 15.633 1 84.81 13 GLY B CA 1
ATOM 702 C C . GLY B 1 13 ? -8.492 12.172 15.789 1 84.81 13 GLY B C 1
ATOM 703 O O . GLY B 1 13 ? -7.977 12.578 16.828 1 84.81 13 GLY B O 1
ATOM 704 N N . LYS B 1 14 ? -7.965 11.562 14.828 1 84.56 14 LYS B N 1
ATOM 705 C CA . LYS B 1 14 ? -6.508 11.516 14.898 1 84.56 14 LYS B CA 1
ATOM 706 C C . LYS B 1 14 ? -5.875 12.266 13.727 1 84.56 14 LYS B C 1
ATOM 708 O O . LYS B 1 14 ? -6.559 12.602 12.758 1 84.56 14 LYS B O 1
ATOM 713 N N . GLU B 1 15 ? -4.648 12.727 13.93 1 92.31 15 GLU B N 1
ATOM 714 C CA . GLU B 1 15 ? -3.861 13.336 12.859 1 92.31 15 GLU B CA 1
ATOM 715 C C . GLU B 1 15 ? -2.975 12.305 12.18 1 92.31 15 GLU B C 1
ATOM 717 O O . GLU B 1 15 ? -1.773 12.523 12.008 1 92.31 15 GLU B O 1
ATOM 722 N N . THR B 1 16 ? -3.609 11.203 11.914 1 96.25 16 THR B N 1
ATOM 723 C CA . THR B 1 16 ? -2.891 10.094 11.289 1 96.25 16 THR B CA 1
ATOM 724 C C . THR B 1 16 ? -3.693 9.516 10.125 1 96.25 16 THR B C 1
ATOM 726 O O . THR B 1 16 ? -4.902 9.312 10.242 1 96.25 16 THR B O 1
ATOM 729 N N . ALA B 1 17 ? -3.1 9.375 8.992 1 97 17 ALA B N 1
ATOM 730 C CA . ALA B 1 17 ? -3.662 8.656 7.855 1 97 17 ALA B CA 1
ATOM 731 C C . ALA B 1 17 ? -3.047 7.262 7.73 1 97 17 ALA B C 1
ATOM 733 O O . ALA B 1 17 ? -1.88 7.059 8.07 1 97 17 ALA B O 1
ATOM 734 N N . VAL B 1 18 ? -3.844 6.301 7.344 1 97.62 18 VAL B N 1
ATOM 735 C CA . VAL B 1 18 ? -3.375 4.934 7.148 1 97.62 18 VAL B CA 1
ATOM 736 C C . VAL B 1 18 ? -3.592 4.512 5.699 1 97.62 18 VAL B C 1
ATOM 738 O O . VAL B 1 18 ? -4.641 4.793 5.113 1 97.62 18 VAL B O 1
ATOM 741 N N . VAL B 1 19 ? -2.545 3.936 5.051 1 98.56 19 VAL B N 1
ATOM 742 C CA . VAL B 1 19 ? -2.629 3.26 3.76 1 98.56 19 VAL B CA 1
ATOM 743 C C . VAL B 1 19 ? -2.283 1.782 3.926 1 98.56 19 VAL B C 1
ATOM 745 O O . VAL B 1 19 ? -1.239 1.441 4.488 1 98.56 19 VAL B O 1
ATOM 748 N N . GLU B 1 20 ? -3.164 0.942 3.486 1 98.81 20 GLU B N 1
ATOM 749 C CA . GLU B 1 20 ? -2.949 -0.484 3.713 1 98.81 20 GLU B CA 1
ATOM 750 C C . GLU B 1 20 ? -3.477 -1.313 2.545 1 98.81 20 GLU B C 1
ATOM 752 O O . GLU B 1 20 ? -4.344 -0.861 1.798 1 98.81 20 GLU B O 1
ATOM 757 N N . VAL B 1 21 ? -2.916 -2.467 2.336 1 98.81 21 VAL B N 1
ATOM 758 C CA . VAL B 1 21 ? -3.465 -3.486 1.447 1 98.81 21 VAL B CA 1
ATOM 759 C C . VAL B 1 21 ? -4.379 -4.422 2.234 1 98.81 21 VAL B C 1
ATOM 761 O O . VAL B 1 21 ? -3.971 -4.988 3.252 1 98.81 21 VAL B O 1
ATOM 764 N N . LEU B 1 22 ? -5.641 -4.633 1.732 1 98.81 22 LEU B N 1
ATOM 765 C CA . LEU B 1 22 ? -6.586 -5.395 2.533 1 98.81 22 LEU B CA 1
ATOM 766 C C . LEU B 1 22 ? -6.816 -6.777 1.933 1 98.81 22 LEU B C 1
ATOM 768 O O . LEU B 1 22 ? -7.301 -7.684 2.615 1 98.81 22 LEU B O 1
ATOM 772 N N . PHE B 1 23 ? -6.523 -6.879 0.636 1 98.88 23 PHE B N 1
ATOM 773 C CA . PHE B 1 23 ? -6.816 -8.125 -0.06 1 98.88 23 PHE B CA 1
ATOM 774 C C . PHE B 1 23 ? -5.973 -8.25 -1.323 1 98.88 23 PHE B C 1
ATOM 776 O O . PHE B 1 23 ? -5.633 -7.246 -1.951 1 98.88 23 PHE B O 1
ATOM 783 N N . ALA B 1 24 ? -5.594 -9.461 -1.614 1 98.75 24 ALA B N 1
ATOM 784 C CA . ALA B 1 24 ? -4.867 -9.789 -2.838 1 98.75 24 ALA B CA 1
ATOM 785 C C . ALA B 1 24 ? -5.305 -11.141 -3.389 1 98.75 24 ALA B C 1
ATOM 787 O O . ALA B 1 24 ? -5.52 -12.086 -2.629 1 98.75 24 ALA B O 1
ATOM 788 N N . SER B 1 25 ? -5.5 -11.188 -4.707 1 98.81 25 SER B N 1
ATOM 789 C CA . SER B 1 25 ? -5.887 -12.445 -5.328 1 98.81 25 SER B CA 1
ATOM 790 C C . SER B 1 25 ? -5.559 -12.453 -6.816 1 98.81 25 SER B C 1
ATOM 792 O O . SER B 1 25 ? -5.48 -11.398 -7.445 1 98.81 25 SER B O 1
ATOM 794 N N . ALA B 1 26 ? -5.371 -13.711 -7.375 1 98.06 26 ALA B N 1
ATOM 795 C CA . ALA B 1 26 ? -5.273 -13.883 -8.82 1 98.06 26 ALA B CA 1
ATOM 796 C C . ALA B 1 26 ? -6.652 -14.055 -9.453 1 98.06 26 ALA B C 1
ATOM 798 O O . ALA B 1 26 ? -6.793 -14.016 -10.68 1 98.06 26 ALA B O 1
ATOM 799 N N . ASP B 1 27 ? -7.621 -14.305 -8.648 1 98.44 27 ASP B N 1
ATOM 800 C CA . ASP B 1 27 ? -9.008 -14.438 -9.094 1 98.44 27 ASP B CA 1
ATOM 801 C C . ASP B 1 27 ? -9.719 -13.094 -9.094 1 98.44 27 ASP B C 1
ATOM 803 O O . ASP B 1 27 ? -10.18 -12.625 -8.047 1 98.44 27 ASP B O 1
ATOM 807 N N . HIS B 1 28 ? -9.852 -12.539 -10.242 1 97.75 28 HIS B N 1
ATOM 808 C CA . HIS B 1 28 ? -10.398 -11.195 -10.391 1 97.75 28 HIS B CA 1
ATOM 809 C C . HIS B 1 28 ? -11.828 -11.125 -9.883 1 97.75 28 HIS B C 1
ATOM 811 O O . HIS B 1 28 ? -12.258 -10.086 -9.375 1 97.75 28 HIS B O 1
ATOM 817 N N . GLU B 1 29 ? -12.562 -12.188 -9.992 1 98.31 29 GLU B N 1
ATOM 818 C CA . GLU B 1 29 ? -13.93 -12.195 -9.469 1 98.31 29 GLU B CA 1
ATOM 819 C C . GLU B 1 29 ? -13.945 -12.086 -7.949 1 98.31 29 GLU B C 1
ATOM 821 O O . GLU B 1 29 ? -14.812 -11.43 -7.375 1 98.31 29 GLU B O 1
ATOM 826 N N . LYS B 1 30 ? -13.016 -12.781 -7.312 1 98.31 30 LYS B N 1
ATOM 827 C CA . LYS B 1 30 ? -12.898 -12.68 -5.859 1 98.31 30 LYS B CA 1
ATOM 828 C C . LYS B 1 30 ? -12.531 -11.266 -5.434 1 98.31 30 LYS B C 1
ATOM 830 O O . LYS B 1 30 ? -13.031 -10.758 -4.43 1 98.31 30 LYS B O 1
ATOM 835 N N . VAL B 1 31 ? -11.656 -10.664 -6.156 1 98.75 31 VAL B N 1
ATOM 836 C CA . VAL B 1 31 ? -11.242 -9.305 -5.84 1 98.75 31 VAL B CA 1
ATOM 837 C C . VAL B 1 31 ? -12.438 -8.359 -5.945 1 98.75 31 VAL B C 1
ATOM 839 O O . VAL B 1 31 ? -12.672 -7.539 -5.055 1 98.75 31 VAL B O 1
ATOM 842 N N . LYS B 1 32 ? -13.125 -8.461 -7.043 1 98.44 32 LYS B N 1
ATOM 843 C CA . LYS B 1 32 ? -14.289 -7.605 -7.258 1 98.44 32 LYS B CA 1
ATOM 844 C C . LYS B 1 32 ? -15.312 -7.785 -6.141 1 98.44 32 LYS B C 1
ATOM 846 O O . LYS B 1 32 ? -15.875 -6.805 -5.645 1 98.44 32 LYS B O 1
ATOM 851 N N . ALA B 1 33 ? -15.625 -8.945 -5.809 1 98.56 33 ALA B N 1
ATOM 852 C CA . ALA B 1 33 ? -16.578 -9.227 -4.738 1 98.56 33 ALA B CA 1
ATOM 853 C C . ALA B 1 33 ? -16.109 -8.617 -3.418 1 98.56 33 ALA B C 1
ATOM 855 O O . ALA B 1 33 ? -16.906 -7.992 -2.707 1 98.56 33 ALA B O 1
ATOM 856 N N . LYS B 1 34 ? -14.875 -8.891 -3.072 1 98.62 34 LYS B N 1
ATOM 857 C CA . LYS B 1 34 ? -14.328 -8.336 -1.838 1 98.62 34 LYS B CA 1
ATOM 858 C C . LYS B 1 34 ? -14.352 -6.809 -1.864 1 98.62 34 LYS B C 1
ATOM 860 O O . LYS B 1 34 ? -14.602 -6.168 -0.841 1 98.62 34 LYS B O 1
ATOM 865 N N . TYR B 1 35 ? -14.047 -6.25 -3.021 1 98.88 35 TYR B N 1
ATOM 866 C CA . TYR B 1 35 ? -14.078 -4.801 -3.184 1 98.88 35 TYR B CA 1
ATOM 867 C C . TYR B 1 35 ? -15.461 -4.242 -2.852 1 98.88 35 TYR B C 1
ATOM 869 O O . TYR B 1 35 ? -15.578 -3.236 -2.15 1 98.88 35 TYR B O 1
ATOM 877 N N . GLN B 1 36 ? -16.438 -4.859 -3.328 1 98.62 36 GLN B N 1
ATOM 878 C CA . GLN B 1 36 ? -17.812 -4.418 -3.051 1 98.62 36 GLN B CA 1
ATOM 879 C C . GLN B 1 36 ? -18.125 -4.531 -1.563 1 98.62 36 GLN B C 1
ATOM 881 O O . GLN B 1 36 ? -18.75 -3.631 -0.986 1 98.62 36 GLN B O 1
ATOM 886 N N . GLU B 1 37 ? -17.766 -5.574 -0.992 1 98.56 37 GLU B N 1
ATOM 887 C CA . GLU B 1 37 ? -17.953 -5.738 0.447 1 98.56 37 GLU B CA 1
ATOM 888 C C . GLU B 1 37 ? -17.281 -4.609 1.221 1 98.56 37 GLU B C 1
ATOM 890 O O . GLU B 1 37 ? -17.875 -4.035 2.135 1 98.56 37 GLU B O 1
ATOM 895 N N . LEU B 1 38 ? -16.047 -4.379 0.887 1 98.69 38 LEU B N 1
ATOM 896 C CA . LEU B 1 38 ? -15.266 -3.371 1.59 1 98.69 38 LEU B CA 1
ATOM 897 C C . LEU B 1 38 ? -15.844 -1.978 1.367 1 98.69 38 LEU B C 1
ATOM 899 O O . LEU B 1 38 ? -15.812 -1.138 2.27 1 98.69 38 LEU B O 1
ATOM 903 N N . LYS B 1 39 ? -16.344 -1.738 0.173 1 98.31 39 LYS B N 1
ATOM 904 C CA . LYS B 1 39 ? -16.969 -0.451 -0.104 1 98.31 39 LYS B CA 1
ATOM 905 C C . LYS B 1 39 ? -18.156 -0.211 0.822 1 98.31 39 LYS B C 1
ATOM 907 O O . LYS B 1 39 ? -18.422 0.924 1.228 1 98.31 39 LYS B O 1
ATOM 912 N N . ILE B 1 40 ? -18.906 -1.193 1.074 1 98.19 40 ILE B N 1
ATOM 913 C CA . ILE B 1 40 ? -20.047 -1.098 1.981 1 98.19 40 ILE B CA 1
ATOM 914 C C . ILE B 1 40 ? -19.547 -0.891 3.41 1 98.19 40 ILE B C 1
ATOM 916 O O . ILE B 1 40 ? -20.094 -0.067 4.148 1 98.19 40 ILE B O 1
ATOM 920 N N . GLN B 1 41 ? -18.562 -1.598 3.799 1 97.31 41 GLN B N 1
ATOM 921 C CA . GLN B 1 41 ? -18.016 -1.565 5.152 1 97.31 41 GLN B CA 1
ATOM 922 C C . GLN B 1 41 ? -17.328 -0.231 5.438 1 97.31 41 GLN B C 1
ATOM 924 O O . GLN B 1 41 ? -17.375 0.266 6.566 1 97.31 41 GLN B O 1
ATOM 929 N N . TYR B 1 42 ? -16.625 0.269 4.473 1 97.38 42 TYR B N 1
ATOM 930 C CA . TYR B 1 42 ? -15.867 1.501 4.625 1 97.38 42 TYR B CA 1
ATOM 931 C C . TYR B 1 42 ? -16.281 2.537 3.59 1 97.38 42 TYR B C 1
ATOM 933 O O . TYR B 1 42 ? -15.484 2.938 2.744 1 97.38 42 TYR B O 1
ATOM 941 N N . PRO B 1 43 ? -17.438 3.096 3.672 1 96.56 43 PRO B N 1
ATOM 942 C CA . PRO B 1 43 ? -18 3.957 2.625 1 96.56 43 PRO B CA 1
ATOM 943 C C . PRO B 1 43 ? -17.234 5.273 2.479 1 96.56 43 PRO B C 1
ATOM 945 O O . PRO B 1 43 ? -17.266 5.887 1.408 1 96.56 43 PRO B O 1
ATOM 948 N N . ASP B 1 44 ? -16.562 5.73 3.422 1 95.56 44 ASP B N 1
ATOM 949 C CA . ASP B 1 44 ? -15.914 7.039 3.377 1 95.56 44 ASP B CA 1
ATOM 950 C C . ASP B 1 44 ? -14.422 6.906 3.061 1 95.56 44 ASP B C 1
ATOM 952 O O . ASP B 1 44 ? -13.734 7.906 2.877 1 95.56 44 ASP B O 1
ATOM 956 N N . ASN B 1 45 ? -13.93 5.664 3.012 1 97.31 45 ASN B N 1
ATOM 957 C CA . ASN B 1 45 ? -12.508 5.449 2.734 1 97.31 45 ASN B CA 1
ATOM 958 C C . ASN B 1 45 ? -12.227 5.473 1.236 1 97.31 45 ASN B C 1
ATOM 960 O O . ASN B 1 45 ? -13.148 5.391 0.422 1 97.31 45 ASN B O 1
ATOM 964 N N . TYR B 1 46 ? -10.984 5.828 0.958 1 98.12 46 TYR B N 1
ATOM 965 C CA . TYR B 1 46 ? -10.531 5.617 -0.412 1 98.12 46 TYR B CA 1
ATOM 966 C C . TYR B 1 46 ? -10.156 4.156 -0.645 1 98.12 46 TYR B C 1
ATOM 968 O O . TYR B 1 46 ? -9.289 3.617 0.039 1 98.12 46 TYR B O 1
ATOM 976 N N . LEU B 1 47 ? -10.875 3.51 -1.62 1 98.62 47 LEU B N 1
ATOM 977 C CA . LEU B 1 47 ? -10.594 2.137 -2.027 1 98.62 47 LEU B CA 1
ATOM 978 C C . LEU B 1 47 ? -10.273 2.068 -3.518 1 98.62 47 LEU B C 1
ATOM 980 O O . LEU B 1 47 ? -10.9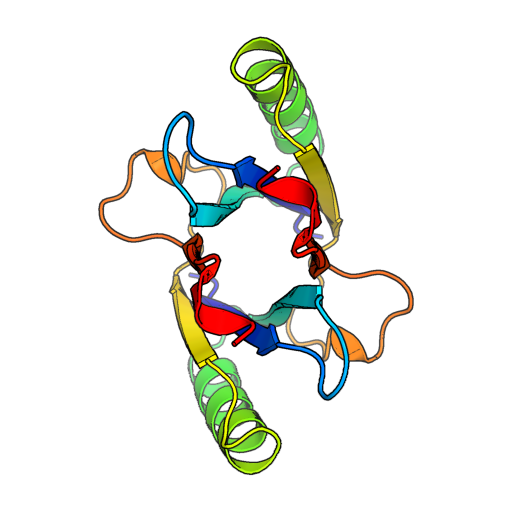06 2.746 -4.328 1 98.62 47 LEU B O 1
ATOM 984 N N . ALA B 1 48 ? -9.305 1.244 -3.869 1 98.44 48 ALA B N 1
ATOM 985 C CA . ALA B 1 48 ? -8.953 1.077 -5.277 1 98.44 48 ALA B CA 1
ATOM 986 C C . ALA B 1 48 ? -8.398 -0.32 -5.543 1 98.44 48 ALA B C 1
ATOM 988 O O . ALA B 1 48 ? -7.758 -0.916 -4.68 1 98.44 48 ALA B O 1
ATOM 989 N N . ILE B 1 49 ? -8.641 -0.779 -6.715 1 98.69 49 ILE B N 1
ATOM 990 C CA . ILE B 1 49 ? -8.055 -2.029 -7.184 1 98.69 49 ILE B CA 1
ATOM 991 C C . ILE B 1 49 ? -6.879 -1.731 -8.109 1 98.69 49 ILE B C 1
ATOM 993 O O . ILE B 1 49 ? -6.98 -0.879 -9 1 98.69 49 ILE B O 1
ATOM 997 N N . TYR B 1 50 ? -5.797 -2.439 -7.898 1 98.56 50 TYR B N 1
ATOM 998 C CA . TYR B 1 50 ? -4.641 -2.303 -8.781 1 98.56 50 TYR B CA 1
ATOM 999 C C . TYR B 1 50 ? -4.18 -3.662 -9.289 1 98.56 50 TYR B C 1
ATOM 1001 O O . TYR B 1 50 ? -4.195 -4.648 -8.555 1 98.56 50 TYR B O 1
ATOM 1009 N N . ASP B 1 51 ? -3.727 -3.674 -10.539 1 97.62 51 ASP B N 1
ATOM 1010 C CA . ASP B 1 51 ? -2.936 -4.805 -11.016 1 97.62 51 ASP B CA 1
ATOM 1011 C C . ASP B 1 51 ? -1.559 -4.828 -10.359 1 97.62 51 ASP B C 1
ATOM 1013 O O . ASP B 1 51 ? -0.932 -3.781 -10.18 1 97.62 51 ASP B O 1
ATOM 1017 N N . LEU B 1 52 ? -1.163 -6.035 -10.008 1 98.25 52 LEU B N 1
ATOM 1018 C CA . LEU B 1 52 ? 0.144 -6.191 -9.375 1 98.25 52 LEU B CA 1
ATOM 1019 C C . LEU B 1 52 ? 1.006 -7.184 -10.148 1 98.25 52 LEU B C 1
ATOM 1021 O O . LEU B 1 52 ? 1.109 -8.352 -9.766 1 98.25 52 LEU B O 1
ATOM 1025 N N . PRO B 1 53 ? 1.668 -6.711 -11.258 1 97.56 53 PRO B N 1
ATOM 1026 C CA . PRO B 1 53 ? 2.596 -7.609 -11.945 1 97.56 53 PRO B CA 1
ATOM 1027 C C . PRO B 1 53 ? 3.768 -8.039 -11.07 1 97.56 53 PRO B C 1
ATOM 1029 O O . PRO B 1 53 ? 4.32 -7.223 -10.328 1 97.56 53 PRO B O 1
ATOM 1032 N N . LEU B 1 54 ? 4.133 -9.289 -11.125 1 97.94 54 LEU B N 1
ATOM 1033 C CA . LEU B 1 54 ? 5.242 -9.82 -10.344 1 97.94 54 LEU B CA 1
ATOM 1034 C C . LEU B 1 54 ? 6.566 -9.602 -11.07 1 97.94 54 LEU B C 1
ATOM 1036 O O . LEU B 1 54 ? 6.598 -9.484 -12.297 1 97.94 54 LEU B O 1
ATOM 1040 N N . ASP B 1 55 ? 7.586 -9.5 -10.305 1 98.06 55 ASP B N 1
ATOM 1041 C CA . ASP B 1 55 ? 8.953 -9.445 -10.805 1 98.06 55 ASP B CA 1
ATOM 1042 C C . ASP B 1 55 ? 9.148 -8.258 -11.742 1 98.06 55 ASP B C 1
ATOM 1044 O O . ASP B 1 55 ? 9.867 -8.359 -12.742 1 98.06 55 ASP B O 1
ATOM 1048 N N . THR B 1 56 ? 8.398 -7.207 -11.469 1 97.69 56 THR B N 1
ATOM 1049 C CA . THR B 1 56 ? 8.414 -6 -12.289 1 97.69 56 THR B CA 1
ATOM 1050 C C . THR B 1 56 ? 8.648 -4.766 -11.43 1 97.69 56 THR B C 1
ATOM 1052 O O . THR B 1 56 ? 8.094 -4.656 -10.328 1 97.69 56 THR B O 1
ATOM 1055 N N . ASP B 1 57 ? 9.461 -3.859 -11.969 1 97 57 ASP B N 1
ATOM 1056 C CA . ASP B 1 57 ? 9.547 -2.539 -11.352 1 97 57 ASP B CA 1
ATOM 1057 C C . ASP B 1 57 ? 8.266 -1.746 -11.57 1 97 57 ASP B C 1
ATOM 1059 O O . ASP B 1 57 ? 8.047 -1.188 -12.648 1 97 57 ASP B O 1
ATOM 1063 N N . LEU B 1 58 ? 7.566 -1.597 -10.547 1 97.81 58 LEU B N 1
ATOM 1064 C CA . LEU B 1 58 ? 6.234 -1.029 -10.703 1 97.81 58 LEU B CA 1
ATOM 1065 C C . LEU B 1 58 ? 6.30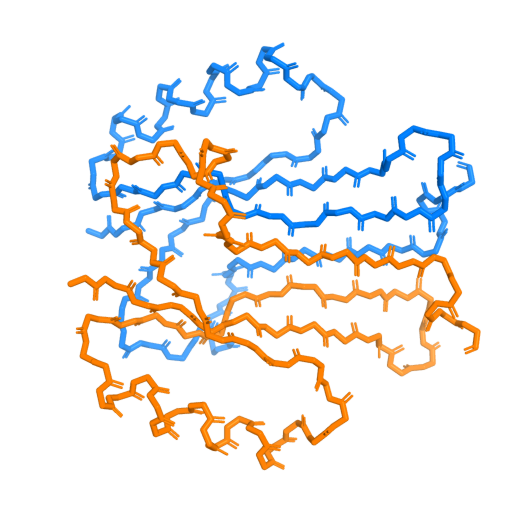9 0.471 -10.969 1 97.81 58 LEU B C 1
ATOM 1067 O O . LEU B 1 58 ? 5.406 1.042 -11.586 1 97.81 58 LEU B O 1
ATOM 1071 N N . SER B 1 59 ? 7.348 1.076 -10.461 1 95.31 59 SER B N 1
ATOM 1072 C CA . SER B 1 59 ? 7.453 2.523 -10.617 1 95.31 59 SER B CA 1
ATOM 1073 C C . SER B 1 59 ? 7.66 2.914 -12.078 1 95.31 59 SER B C 1
ATOM 1075 O O . SER B 1 59 ? 7.547 4.086 -12.43 1 95.31 59 SER B O 1
ATOM 1077 N N . SER B 1 60 ? 8.023 1.937 -12.938 1 94.88 60 SER B N 1
ATOM 1078 C CA . SER B 1 60 ? 8.211 2.184 -14.359 1 94.88 60 SER B CA 1
ATOM 1079 C C . SER B 1 60 ? 6.883 2.16 -15.109 1 94.88 60 SER B C 1
ATOM 1081 O O . SER B 1 60 ? 6.82 2.535 -16.281 1 94.88 60 SER B O 1
ATOM 1083 N N . LEU B 1 61 ? 5.77 1.754 -14.477 1 94.44 61 LEU B N 1
ATOM 1084 C CA . LEU B 1 61 ? 4.445 1.655 -15.078 1 94.44 61 LEU B CA 1
ATOM 1085 C C . LEU B 1 61 ? 3.688 2.971 -14.938 1 94.44 61 LEU B C 1
ATOM 1087 O O . LEU B 1 61 ? 3.898 3.717 -13.984 1 94.44 61 LEU B O 1
ATOM 1091 N N . PRO B 1 62 ? 2.883 3.17 -15.93 1 92.06 62 PRO B N 1
ATOM 1092 C CA . PRO B 1 62 ? 2.084 4.395 -15.828 1 92.06 62 PRO B CA 1
ATOM 1093 C C . PRO B 1 62 ? 1.176 4.406 -14.602 1 92.06 62 PRO B C 1
ATOM 1095 O O . PRO B 1 62 ? 0.977 5.457 -13.984 1 92.06 62 PRO B O 1
ATOM 1098 N N . HIS B 1 63 ? 0.525 3.367 -14.367 1 92.62 63 HIS B N 1
ATOM 1099 C CA . HIS B 1 63 ? -0.358 3.248 -13.211 1 92.62 63 HIS B CA 1
ATOM 1100 C C . HIS B 1 63 ? 0.008 2.035 -12.359 1 92.62 63 HIS B C 1
ATOM 1102 O O . HIS B 1 63 ? 0.115 0.92 -12.875 1 92.62 63 HIS B O 1
ATOM 1108 N N . TYR B 1 64 ? 0.238 2.295 -11.148 1 97.25 64 TYR B N 1
ATOM 1109 C CA . TYR B 1 64 ? 0.59 1.239 -10.211 1 97.25 64 TYR B CA 1
ATOM 1110 C C . TYR B 1 64 ? 0.111 1.581 -8.805 1 97.25 64 TYR B C 1
ATOM 1112 O O . TYR B 1 64 ? -0.361 2.693 -8.555 1 97.25 64 TYR B O 1
ATOM 1120 N N . PRO B 1 65 ? 0.099 0.642 -7.812 1 97.94 65 PRO B N 1
ATOM 1121 C CA . PRO B 1 65 ? -0.426 0.922 -6.477 1 97.94 65 PRO B CA 1
ATOM 1122 C C . PRO B 1 65 ? 0.352 2.021 -5.754 1 97.94 65 PRO B C 1
ATOM 1124 O O . PRO B 1 65 ? 1.42 1.761 -5.195 1 97.94 65 PRO B O 1
ATOM 1127 N N . SER B 1 66 ? -0.225 3.195 -5.746 1 98.38 66 SER B N 1
ATOM 1128 C CA . SER B 1 66 ? 0.339 4.391 -5.129 1 98.38 66 SER B CA 1
ATOM 1129 C C . SER B 1 66 ? -0.758 5.32 -4.625 1 98.38 66 SER B C 1
ATOM 1131 O O . SER B 1 66 ? -1.718 5.605 -5.344 1 98.38 66 SER B O 1
ATOM 1133 N N . VAL B 1 67 ? -0.632 5.711 -3.379 1 97.94 67 VAL B N 1
ATOM 1134 C CA . VAL B 1 67 ? -1.604 6.613 -2.771 1 97.94 67 VAL B CA 1
ATOM 1135 C C . VAL B 1 67 ? -0.896 7.859 -2.242 1 97.94 67 VAL B C 1
ATOM 1137 O O . VAL B 1 67 ? 0.123 7.758 -1.557 1 97.94 67 VAL B O 1
ATOM 1140 N N . ALA B 1 68 ? -1.396 8.984 -2.602 1 96.44 68 ALA B N 1
ATOM 1141 C CA . ALA B 1 68 ? -0.913 10.258 -2.084 1 96.44 68 ALA B CA 1
ATOM 1142 C C . ALA B 1 68 ? -1.819 10.781 -0.972 1 96.44 68 ALA B C 1
ATOM 1144 O O . ALA B 1 68 ? -3.045 10.758 -1.103 1 96.44 68 ALA B O 1
ATOM 1145 N N . ILE B 1 69 ? -1.188 11.164 0.116 1 95.81 69 ILE B N 1
ATOM 1146 C CA . ILE B 1 69 ? -1.885 11.773 1.241 1 95.81 69 ILE B CA 1
ATOM 1147 C C . ILE B 1 69 ? -1.406 13.219 1.422 1 95.81 69 ILE B C 1
ATOM 1149 O O . ILE B 1 69 ? -0.231 13.453 1.708 1 95.81 69 ILE B O 1
ATOM 1153 N N . SER B 1 70 ? -2.283 14.094 1.295 1 93.38 70 SER B N 1
ATOM 1154 C CA . SER B 1 70 ? -1.93 15.492 1.494 1 93.38 70 SER B CA 1
ATOM 1155 C C . SER B 1 70 ? -2.189 15.93 2.932 1 93.38 70 SER B C 1
ATOM 1157 O O . SER B 1 70 ? -3.051 15.367 3.611 1 93.38 70 SER B O 1
ATOM 1159 N N . LYS B 1 71 ? -1.424 16.969 3.275 1 90.44 71 LYS B N 1
ATOM 1160 C CA . LYS B 1 71 ? -1.593 17.516 4.613 1 90.44 71 LYS B CA 1
ATOM 1161 C C . LYS B 1 71 ? -3.027 17.984 4.836 1 90.44 71 LYS B C 1
ATOM 1163 O O . LYS B 1 71 ? -3.545 17.906 5.953 1 90.44 71 LYS B O 1
ATOM 1168 N N . GLU B 1 72 ? -3.621 18.406 3.826 1 89.88 72 GLU B N 1
ATOM 1169 C CA . GLU B 1 72 ? -4.961 18.969 3.906 1 89.88 72 GLU B CA 1
ATOM 1170 C C . GLU B 1 72 ? -5.992 17.922 4.289 1 89.88 72 GLU B C 1
ATOM 1172 O O . GLU B 1 72 ? -7.094 18.25 4.734 1 89.88 72 GLU B O 1
ATOM 1177 N N . GLU B 1 73 ? -5.715 16.672 4.121 1 88.5 73 GLU B N 1
ATOM 1178 C CA . GLU B 1 73 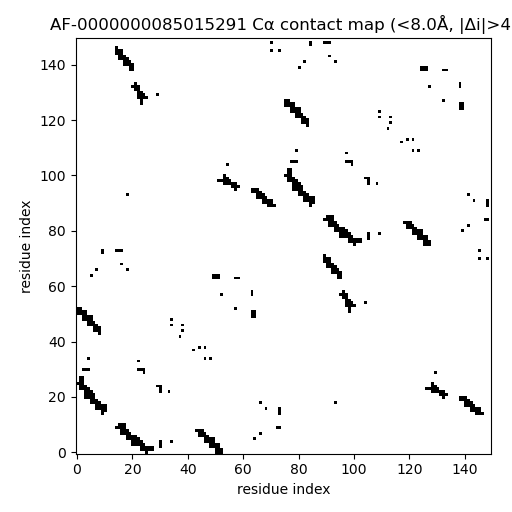? -6.645 15.594 4.422 1 88.5 73 GLU B CA 1
ATOM 1179 C C . GLU B 1 73 ? -6.91 15.492 5.922 1 88.5 73 GLU B C 1
ATOM 1181 O O . GLU B 1 73 ? -7.871 14.852 6.348 1 88.5 73 GLU B O 1
ATOM 1186 N N . PHE B 1 74 ? -6.117 16.094 6.688 1 86.88 74 PHE B N 1
ATOM 1187 C CA . PHE B 1 74 ? -6.242 15.992 8.133 1 86.88 74 PHE B CA 1
ATOM 1188 C C . PHE B 1 74 ? -7.152 17.094 8.68 1 86.88 74 PHE B C 1
ATOM 1190 O O . PHE B 1 74 ? -7.434 17.141 9.875 1 86.88 74 PHE B O 1
ATOM 1197 N N . ASN B 1 75 ? -7.449 18.078 7.895 1 75.31 75 ASN B N 1
ATOM 1198 C CA . ASN B 1 75 ? -8.25 19.203 8.359 1 75.31 75 ASN B CA 1
ATOM 1199 C C . ASN B 1 75 ? -9.742 18.938 8.195 1 75.31 75 ASN B C 1
ATOM 1201 O O . ASN B 1 75 ? -10.148 18.203 7.277 1 75.31 75 ASN B O 1
#

Nearest PDB structures (foldseek):
  8pw2-assembly1_A  TM=3.369E-01  e=1.276E+00  Salasvirus phi29
  4v9f-assembly1_6  TM=3.511E-01  e=2.487E+00  Haloarcula marismortui ATCC 43049
  8pw4-assembly2_B  TM=2.382E-01  e=1.558E+00  Salasvirus phi29
  8pw2-assembly1_A  TM=3.370E-01  e=1.276E+00  Salasvirus phi29
  4v9f-assembly1_6  TM=3.511E-01  e=2.487E+00  Haloarcula marismortui ATCC 43049

Radius of gyration: 15.03 Å; Cα contacts (8 Å, |Δi|>4): 304; chains: 2; bounding box: 40×38×32 Å

Secondary structure (DSSP, 8-state):
-EEEEEEEEEPTTSSEEEEEEEEEES-HHHHHHHHHHHHHH-TTSEEEEEEE-TTS-GGGSSS-SEEEEEGGGG-/-EEEEEEEEEPTTSSEEEEEEEEEES-HHHHHHHHHHHHHH-TTSEEEEEEE-TTS-GGGSSS-SEEEEEGGGG-